Protein 3IPZ (pdb70)

B-factor: mean 45.96, std 13.0, range [22.3, 87.75]

CATH classification: 3.40.30.10

Foldseek 3Di:
DLDDPVLLVVLLCVLQVDQKEWEAADWLVDGPDPLRPVLSVLCVVLVQDYHYHHCNPPPSNLSVVCVVLVPNDDGWMGGNSHTQGHRVRCVVCSVVVVNVVRNVVSVVD

InterPro domains:
  IPR002109 Glutaredoxin [PF00462] (84-147)
  IPR004480 Monothiol glutaredoxin-related [PTHR10293] (20-173)
  IPR004480 Monothiol glutaredoxin-related [TIGR00365] (72-168)
  IPR033658 Glutaredoxin, PICOT-like [cd03028] (75-164)
  IPR036249 Thioredoxin-like superfamily [SSF52833] (71-169)

Sequence (109 aa):
SALTPQLKDTLEKLVNSEKVVLFMKGTRDFPMCGFSNTVVQILKNLNVPFEDVNILENEMLRQGLKEYSNWPTFPQLYIGGEFFGGCDITLEAFKTGELQEEVEKAMCS

Secondary structure (DSSP, 8-state):
----HHHHHHHHHHHTSSSEEEEESB-SSSBSSHHHHHHHHHHHHTT---EEEEGGG-HHHHHHHHHHHT-SSS-EEEETTEEEE-HHHHHHHHHHSHHHHHHHHHHH-

Organism: Arabidopsis thaliana (NCBI:txid3702)

GO terms:
  GO:0015297 antiporter activity (F, IDA)
  GO:0009507 chloroplast (C, IDA)
  GO:0006812 monoatomic cation transport (P, IDA)
  GO:0009507 chloroplast (C, HDA)
  GO:0009570 chloroplast stroma (C, HDA)
  GO:0009941 chloroplast envelope (C, HDA)

Structure (mmCIF, N/CA/C/O backbone):
data_3IPZ
#
_entry.id   3IPZ
#
_cell.length_a   81.404
_cell.length_b   81.404
_cell.length_c   55.438
_cell.angle_alpha   90.00
_cell.angle_beta   90.00
_cell.angle_gamma   120.00
#
_symmetry.space_group_name_H-M   'P 3 2 1'
#
loop_
_entity.id
_entity.type
_entity.pdbx_description
1 polymer 'Monothiol glutaredoxin-S14, chloroplastic'
2 water water
#
loop_
_atom_site.group_PDB
_atom_site.id
_atom_site.type_symbol
_atom_site.label_atom_id
_atom_site.label_alt_id
_atom_site.label_comp_id
_atom_site.label_asym_id
_atom_site.label_entity_id
_atom_site.label_seq_id
_atom_site.pdbx_PDB_ins_code
_atom_site.Cartn_x
_atom_site.Cartn_y
_atom_site.Cartn_z
_atom_site.occupancy
_atom_site.B_iso_or_equiv
_atom_site.auth_seq_id
_atom_site.auth_comp_id
_atom_site.auth_asym_id
_atom_site.auth_atom_id
_atom_site.pdbx_PDB_model_num
ATOM 1 N N . SER A 1 1 ? 27.819 -9.778 7.043 1.00 71.37 65 SER A N 1
ATOM 2 C CA . SER A 1 1 ? 27.450 -10.177 5.650 1.00 75.85 65 SER A CA 1
ATOM 3 C C . SER A 1 1 ? 28.593 -10.945 4.998 1.00 81.50 65 SER A C 1
ATOM 4 O O . SER A 1 1 ? 29.713 -10.964 5.512 1.00 83.99 65 SER A O 1
ATOM 7 N N . ALA A 1 2 ? 28.301 -11.577 3.865 1.00 80.37 66 ALA A N 1
ATOM 8 C CA . ALA A 1 2 ? 29.297 -12.352 3.138 1.00 78.81 66 ALA A CA 1
ATOM 9 C C . ALA A 1 2 ? 29.471 -11.830 1.712 1.00 76.98 66 ALA A C 1
ATOM 10 O O . ALA A 1 2 ? 30.153 -12.456 0.897 1.00 74.78 66 ALA A O 1
ATOM 12 N N . LEU A 1 3 ? 28.848 -10.693 1.407 1.00 72.41 67 LEU A N 1
ATOM 13 C CA . LEU A 1 3 ? 28.967 -10.115 0.076 1.00 74.37 67 LEU A CA 1
ATOM 14 C C . LEU A 1 3 ? 28.987 -8.595 0.064 1.00 73.97 67 LEU A C 1
ATOM 15 O O . LEU A 1 3 ? 28.405 -7.938 0.927 1.00 81.13 67 LEU A O 1
ATOM 20 N N . THR A 1 4 ? 29.668 -8.056 -0.942 1.00 67.37 68 THR A N 1
ATOM 21 C CA . THR A 1 4 ? 29.843 -6.623 -1.125 1.00 51.74 68 THR A CA 1
ATOM 22 C C . THR A 1 4 ? 29.195 -6.148 -2.419 1.00 54.27 68 THR A C 1
ATOM 23 O O . THR A 1 4 ? 28.765 -6.952 -3.244 1.00 51.12 68 THR A O 1
ATOM 27 N N . PRO A 1 5 ? 29.123 -4.826 -2.615 1.00 51.85 69 PRO A N 1
ATOM 28 C CA . PRO A 1 5 ? 28.518 -4.295 -3.840 1.00 47.02 69 PRO A CA 1
ATOM 29 C C . PRO A 1 5 ? 29.173 -4.826 -5.113 1.00 50.04 69 PRO A C 1
ATOM 30 O O . PRO A 1 5 ? 28.508 -4.969 -6.140 1.00 50.11 69 PRO A O 1
ATOM 34 N N . GLN A 1 6 ? 30.469 -5.122 -5.052 1.00 44.63 70 GLN A N 1
ATOM 35 C CA . GLN A 1 6 ? 31.168 -5.629 -6.228 1.00 48.45 70 GLN A CA 1
ATOM 36 C C . GLN A 1 6 ? 30.864 -7.114 -6.424 1.00 48.87 70 GLN A C 1
ATOM 37 O O . GLN A 1 6 ? 30.587 -7.559 -7.547 1.00 39.28 70 GLN A O 1
ATOM 43 N N . LEU A 1 7 ? 30.909 -7.873 -5.331 1.00 42.44 71 LEU A N 1
ATOM 44 C CA . LEU A 1 7 ? 30.614 -9.296 -5.390 1.00 46.10 71 LEU A CA 1
ATOM 45 C C . LEU A 1 7 ? 29.190 -9.482 -5.921 1.00 46.93 71 LEU A C 1
ATOM 46 O O . LEU A 1 7 ? 28.953 -10.287 -6.821 1.00 45.85 71 LEU A O 1
ATOM 51 N N . LYS A 1 8 ? 28.248 -8.732 -5.359 1.00 43.57 72 LYS A N 1
ATOM 52 C CA . LYS A 1 8 ? 26.858 -8.818 -5.785 1.00 53.05 72 LYS A CA 1
ATOM 53 C C . LYS A 1 8 ? 26.730 -8.497 -7.279 1.00 51.11 72 LYS A C 1
ATOM 54 O O . LYS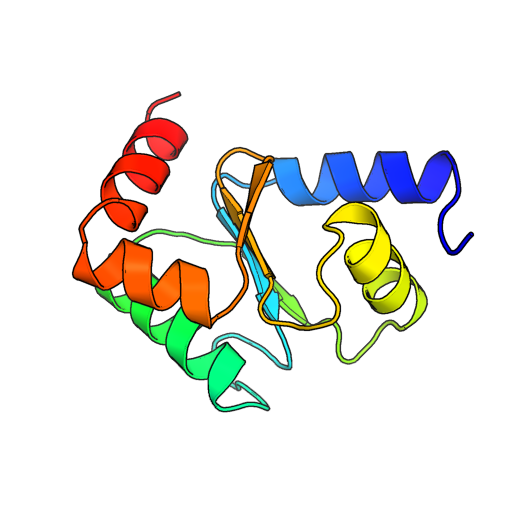 A 1 8 ? 25.997 -9.168 -8.006 1.00 45.54 72 LYS A O 1
ATOM 60 N N . ASP A 1 9 ? 27.453 -7.478 -7.732 1.00 48.87 73 ASP A N 1
ATOM 61 C CA . ASP A 1 9 ? 27.421 -7.088 -9.133 1.00 43.71 73 ASP A CA 1
ATOM 62 C C . ASP A 1 9 ? 27.965 -8.196 -10.016 1.00 49.68 73 ASP A C 1
ATOM 63 O O . ASP A 1 9 ? 27.414 -8.488 -11.077 1.00 37.33 73 ASP A O 1
ATOM 68 N N . THR A 1 10 ? 29.053 -8.815 -9.573 1.00 43.87 74 THR A N 1
ATOM 69 C CA . THR A 1 10 ? 29.655 -9.886 -10.344 1.00 45.93 74 THR A CA 1
ATOM 70 C C . THR A 1 10 ? 28.767 -11.118 -10.373 1.00 42.80 74 THR A C 1
ATOM 71 O O . THR A 1 10 ? 28.647 -11.765 -11.409 1.00 40.52 74 THR A O 1
ATOM 75 N N . LEU A 1 11 ? 28.139 -11.436 -9.246 1.00 40.06 75 LEU A N 1
ATOM 76 C CA . LEU A 1 11 ? 27.264 -12.595 -9.195 1.00 40.19 75 LEU A CA 1
ATOM 77 C C . LEU A 1 11 ? 26.087 -12.372 -10.136 1.00 42.55 75 LEU A C 1
ATOM 78 O O . LEU A 1 11 ? 25.703 -13.265 -10.895 1.00 42.65 75 LEU A O 1
ATOM 83 N N . GLU A 1 12 ? 25.527 -11.170 -10.098 1.00 40.81 76 GLU A N 1
ATOM 84 C CA . GLU A 1 12 ? 24.405 -10.843 -10.957 1.00 36.86 76 GLU A CA 1
ATOM 85 C C . GLU A 1 12 ? 24.822 -11.009 -12.412 1.00 45.05 76 GLU A C 1
ATOM 86 O O . GLU A 1 12 ? 24.052 -11.502 -13.245 1.00 44.69 76 GLU A O 1
ATOM 92 N N . LYS A 1 13 ? 26.057 -10.616 -12.711 1.00 49.15 77 LYS A N 1
ATOM 93 C CA . LYS A 1 13 ? 26.583 -10.726 -14.065 1.00 40.84 77 LYS A CA 1
ATOM 94 C C . LYS A 1 13 ? 26.800 -12.195 -14.409 1.00 42.02 77 LYS A C 1
ATOM 95 O O . LYS A 1 13 ? 26.456 -12.658 -15.500 1.00 39.06 77 LYS A O 1
ATOM 101 N N . LEU A 1 14 ? 27.367 -12.926 -13.459 1.00 42.12 78 LEU A N 1
ATOM 102 C CA . LEU A 1 14 ? 27.638 -14.344 -13.638 1.00 40.33 78 LEU A CA 1
ATOM 103 C C . LEU A 1 14 ? 26.364 -15.161 -13.920 1.00 44.30 78 LEU A C 1
ATOM 104 O O . LEU A 1 14 ? 26.333 -15.959 -14.865 1.00 37.31 78 LEU A O 1
ATOM 109 N N . VAL A 1 15 ? 25.323 -14.978 -13.106 1.00 27.35 79 VAL A N 1
ATOM 110 C CA . VAL A 1 15 ? 24.096 -15.753 -13.313 1.00 38.16 79 VAL A CA 1
ATOM 111 C C . VAL A 1 15 ? 23.312 -15.358 -14.563 1.00 38.08 79 VAL A C 1
ATOM 112 O O . VAL A 1 15 ? 22.443 -16.104 -15.014 1.00 41.41 79 VAL A O 1
ATOM 116 N N . ASN A 1 16 ? 23.638 -14.209 -15.143 1.00 40.36 80 ASN A N 1
ATOM 117 C CA . ASN A 1 16 ? 22.963 -13.763 -16.356 1.00 39.84 80 ASN A CA 1
ATOM 118 C C . ASN A 1 16 ? 23.828 -13.938 -17.599 1.00 39.03 80 ASN A C 1
ATOM 119 O O . ASN A 1 16 ? 23.408 -13.577 -18.697 1.00 43.53 80 ASN A O 1
ATOM 124 N N . SER A 1 17 ? 25.024 -14.495 -17.436 1.00 42.00 81 SER A N 1
ATOM 125 C CA . SER A 1 17 ? 25.929 -14.686 -18.573 1.00 44.34 81 SER A CA 1
ATOM 126 C C . SER A 1 17 ? 25.468 -15.784 -19.528 1.00 49.54 81 SER A C 1
ATOM 127 O O . SER A 1 17 ? 25.857 -15.812 -20.698 1.00 54.61 81 SER A O 1
ATOM 130 N N . GLU A 1 18 ? 24.638 -16.691 -19.027 1.00 49.71 82 GLU A N 1
ATOM 131 C CA . GLU A 1 18 ? 24.098 -17.762 -19.851 1.00 38.89 82 GLU A CA 1
ATOM 132 C C . GLU A 1 18 ? 22.652 -17.980 -19.414 1.00 46.71 82 GLU A C 1
ATOM 133 O O . GLU A 1 18 ? 22.260 -17.551 -18.321 1.00 45.70 82 GLU A O 1
ATOM 139 N N . LYS A 1 19 ? 21.865 -18.630 -20.274 1.00 39.10 83 LYS A N 1
ATOM 140 C CA . LYS A 1 19 ? 20.461 -18.907 -19.989 1.00 34.26 83 LYS A CA 1
ATOM 141 C C . LYS A 1 19 ? 20.334 -19.818 -18.781 1.00 34.61 83 LYS A C 1
ATOM 142 O O . LYS A 1 19 ? 19.467 -19.611 -17.931 1.00 38.45 83 LYS A O 1
ATOM 148 N N . VAL A 1 20 ? 21.195 -20.830 -18.716 1.00 29.09 84 VAL A N 1
ATOM 149 C CA . VAL A 1 20 ? 21.182 -21.786 -17.617 1.00 25.52 84 VAL A CA 1
ATOM 150 C C . VAL A 1 20 ? 22.585 -21.925 -17.018 1.00 35.24 84 VAL A C 1
ATOM 151 O O . VAL A 1 20 ? 23.521 -22.341 -17.699 1.00 41.47 84 VAL A O 1
ATOM 155 N N . VAL A 1 21 ? 22.715 -21.574 -15.741 1.00 26.38 85 VAL A N 1
ATOM 156 C CA . VAL A 1 21 ? 23.991 -21.647 -15.027 1.00 26.87 85 VAL A CA 1
ATOM 157 C C . VAL A 1 21 ? 23.852 -22.528 -13.781 1.00 30.72 85 VAL A C 1
ATOM 158 O O . VAL A 1 21 ? 23.007 -22.288 -12.914 1.00 25.37 85 VAL A O 1
ATOM 162 N N . LEU A 1 22 ? 24.698 -23.546 -13.695 1.00 31.28 86 LEU A N 1
ATOM 163 C CA . LEU A 1 22 ? 24.673 -24.475 -12.576 1.00 31.99 86 LEU A CA 1
ATOM 164 C C . LEU A 1 22 ? 25.893 -24.338 -11.669 1.00 34.96 86 LEU A C 1
ATOM 165 O O . LEU A 1 22 ? 27.021 -24.470 -12.119 1.00 33.00 86 LEU A O 1
ATOM 170 N N . PHE A 1 23 ? 25.671 -24.075 -10.390 1.00 40.04 87 PHE A N 1
ATOM 171 C CA . PHE A 1 23 ? 26.785 -23.998 -9.453 1.00 36.65 87 PHE A CA 1
ATOM 172 C C . PHE A 1 23 ? 26.811 -25.359 -8.773 1.00 34.09 87 PHE A C 1
ATOM 173 O O . PHE A 1 23 ? 25.872 -25.728 -8.095 1.00 33.25 87 PHE A O 1
ATOM 181 N N . MET A 1 24 ? 27.892 -26.104 -8.979 1.00 34.86 88 MET A N 1
ATOM 182 C CA . MET A 1 24 ? 28.000 -27.455 -8.445 1.00 37.36 88 MET A CA 1
ATOM 183 C C . MET A 1 24 ? 29.310 -27.790 -7.749 1.00 39.50 88 MET A C 1
ATOM 184 O O . MET A 1 24 ? 30.235 -26.977 -7.674 1.00 44.85 88 MET A O 1
ATOM 189 N N . LYS A 1 25 ? 29.364 -29.011 -7.228 1.00 38.28 89 LYS A N 1
ATOM 190 C CA . LYS A 1 25 ? 30.555 -29.522 -6.575 1.00 37.05 89 LYS A CA 1
ATOM 191 C C . LYS A 1 25 ? 31.194 -30.377 -7.657 1.00 40.11 89 LYS A C 1
ATOM 192 O O . LYS A 1 25 ? 30.698 -31.459 -7.994 1.00 37.64 89 LYS A O 1
ATOM 198 N N . GLY A 1 26 ? 32.273 -29.863 -8.237 1.00 37.57 90 GLY A N 1
ATOM 199 C CA . GLY A 1 26 ? 32.932 -30.593 -9.295 1.00 30.16 90 GLY A CA 1
ATOM 200 C C . GLY A 1 26 ? 32.622 -29.995 -10.649 1.00 32.07 90 GLY A C 1
ATOM 201 O O . GLY A 1 26 ? 32.294 -28.812 -10.762 1.00 30.88 90 GLY A O 1
ATOM 202 N N . THR A 1 27 ? 32.702 -30.833 -11.676 1.00 33.09 91 THR A N 1
ATOM 203 C CA . THR A 1 27 ? 32.472 -30.416 -13.047 1.00 36.68 91 THR A CA 1
ATOM 204 C C . THR A 1 27 ? 31.436 -31.349 -13.659 1.00 38.95 91 THR A C 1
ATOM 205 O O . THR A 1 27 ? 31.172 -32.425 -13.120 1.00 38.07 91 THR A O 1
ATOM 209 N N . ARG A 1 28 ? 30.859 -30.958 -14.790 1.00 42.49 92 ARG A N 1
ATOM 210 C CA . ARG A 1 28 ? 29.834 -31.785 -15.416 1.00 44.35 92 ARG A CA 1
ATOM 211 C C . ARG A 1 28 ? 30.309 -33.179 -15.769 1.00 42.28 92 ARG A C 1
ATOM 212 O O . ARG A 1 28 ? 29.539 -34.134 -15.713 1.00 48.50 92 ARG A O 1
ATOM 220 N N . ASP A 1 29 ? 31.574 -33.304 -16.144 1.00 45.99 93 ASP A N 1
ATOM 221 C CA . ASP A 1 29 ? 32.114 -34.614 -16.498 1.00 48.77 93 ASP A CA 1
ATOM 222 C C . ASP A 1 29 ? 32.604 -35.349 -15.258 1.00 45.57 93 ASP A C 1
ATOM 223 O O . ASP A 1 29 ? 32.712 -36.570 -15.265 1.00 52.12 93 ASP A O 1
ATOM 228 N N . PHE A 1 30 ? 32.904 -34.594 -14.202 1.00 36.00 94 PHE A N 1
ATOM 229 C CA . PHE A 1 30 ? 33.399 -35.176 -12.956 1.00 42.17 94 PHE A CA 1
ATOM 230 C C . PHE A 1 30 ? 32.702 -34.622 -11.720 1.00 43.37 94 PHE A C 1
ATOM 231 O O . PHE A 1 30 ? 33.286 -33.850 -10.951 1.00 41.42 94 PHE A O 1
ATOM 239 N N . PRO A 1 31 ? 31.433 -34.999 -11.521 1.00 38.21 95 PRO A N 1
ATOM 240 C CA . PRO A 1 31 ? 30.678 -34.525 -10.352 1.00 43.66 95 PRO A CA 1
ATOM 241 C C . PRO A 1 31 ? 31.252 -35.112 -9.052 1.00 47.08 95 PRO A C 1
ATOM 242 O O . PRO A 1 31 ? 31.431 -36.317 -8.927 1.00 43.44 95 PRO A O 1
ATOM 246 N N . MET A 1 32 ? 31.543 -34.247 -8.095 1.00 39.46 96 MET A N 1
ATOM 247 C CA . MET A 1 32 ? 32.120 -34.657 -6.820 1.00 46.69 96 MET A CA 1
ATOM 248 C C . MET A 1 32 ? 31.066 -35.094 -5.817 1.00 49.79 96 MET A C 1
ATOM 249 O O . MET A 1 32 ? 31.383 -35.622 -4.748 1.00 48.88 96 MET A O 1
ATOM 254 N N . CYS A 1 33 ? 29.808 -34.873 -6.166 1.00 52.68 97 CYS A N 1
ATOM 255 C CA . CYS A 1 33 ? 28.721 -35.198 -5.263 1.00 46.26 97 CYS A CA 1
ATOM 256 C C . CYS A 1 33 ? 27.488 -35.737 -5.987 1.00 51.01 97 CYS A C 1
ATOM 257 O O . CYS A 1 33 ? 27.173 -35.318 -7.105 1.00 47.71 97 CYS A O 1
ATOM 260 N N . GLY A 1 34 ? 26.802 -36.676 -5.341 1.00 47.66 98 GLY A N 1
ATOM 261 C CA . GLY A 1 34 ? 25.610 -37.263 -5.924 1.00 36.31 98 GLY A CA 1
ATOM 262 C C . GLY A 1 34 ? 24.542 -36.233 -6.249 1.00 39.91 98 GLY A C 1
ATOM 263 O O . GLY A 1 34 ? 23.908 -36.311 -7.299 1.00 39.92 98 GLY A O 1
ATOM 264 N N . PHE A 1 35 ? 24.347 -35.265 -5.356 1.00 28.73 99 PHE A N 1
ATOM 265 C CA . PHE A 1 35 ? 23.349 -34.221 -5.562 1.00 32.23 99 PHE A CA 1
ATOM 266 C C . PHE A 1 35 ? 23.689 -33.386 -6.796 1.00 37.56 99 PHE A C 1
ATOM 267 O O . PHE A 1 35 ? 22.807 -33.052 -7.599 1.00 40.12 99 PHE A O 1
ATOM 275 N N . SER A 1 36 ? 24.966 -33.044 -6.951 1.00 39.00 100 SER A N 1
ATOM 276 C CA . SER A 1 36 ? 25.393 -32.291 -8.122 1.00 32.62 100 SER A CA 1
ATOM 277 C C . SER A 1 36 ? 25.198 -33.149 -9.376 1.00 34.32 100 SER A C 1
ATOM 278 O O . SER A 1 36 ? 24.777 -32.655 -10.426 1.00 35.91 100 SER A O 1
ATOM 281 N N . ASN A 1 37 ? 25.483 -34.444 -9.262 1.00 33.79 101 ASN A N 1
ATOM 282 C CA . ASN A 1 37 ? 25.343 -35.339 -10.402 1.00 30.31 101 ASN A CA 1
ATOM 283 C C . ASN A 1 37 ? 23.898 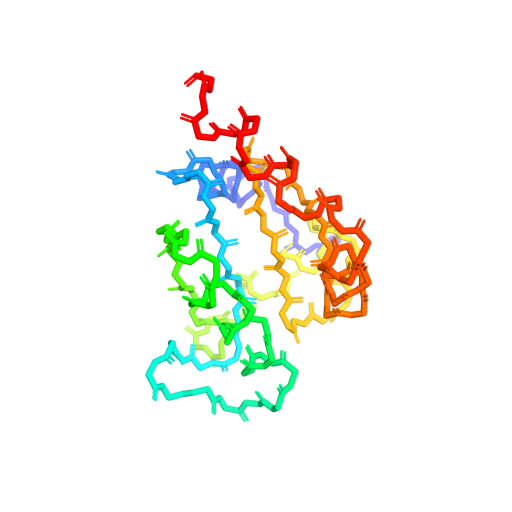-35.446 -10.904 1.00 42.38 101 ASN A C 1
ATOM 284 O O . ASN A 1 37 ? 23.648 -35.451 -12.111 1.00 38.97 101 ASN A O 1
ATOM 289 N N . THR A 1 38 ? 22.952 -35.535 -9.975 1.00 37.66 102 THR A N 1
ATOM 290 C CA . THR A 1 38 ? 21.546 -35.640 -10.341 1.00 42.05 102 THR A CA 1
ATOM 291 C C . THR A 1 38 ? 21.107 -34.463 -11.215 1.00 42.49 102 THR A C 1
ATOM 292 O O . THR A 1 38 ? 20.461 -34.656 -12.243 1.00 43.25 102 THR A O 1
ATOM 296 N N . VAL A 1 39 ? 21.455 -33.244 -10.812 1.00 38.28 103 VAL A N 1
ATOM 297 C CA . VAL A 1 39 ? 21.059 -32.078 -11.593 1.00 40.05 103 VAL A CA 1
ATOM 298 C C . VAL A 1 39 ? 21.703 -32.102 -12.985 1.00 43.60 103 VAL A C 1
ATOM 299 O O . VAL A 1 39 ? 21.029 -31.835 -13.984 1.00 42.94 103 VAL A O 1
ATOM 303 N N . VAL A 1 40 ? 22.990 -32.434 -13.063 1.00 39.54 104 VAL A N 1
ATOM 304 C CA . VAL A 1 40 ? 23.656 -32.503 -14.357 1.00 39.65 104 VAL A CA 1
ATOM 305 C C . VAL A 1 40 ? 22.915 -33.501 -15.252 1.00 43.44 104 VAL A C 1
ATOM 306 O O . VAL A 1 40 ? 22.591 -33.197 -16.413 1.00 36.82 104 VAL A O 1
ATOM 310 N N . GLN A 1 41 ? 22.643 -34.690 -14.720 1.00 39.30 105 GLN A N 1
ATOM 311 C CA . GLN A 1 41 ? 21.934 -35.698 -15.508 1.00 43.87 105 GLN A CA 1
ATOM 312 C C . GLN A 1 41 ? 20.558 -35.190 -15.941 1.00 44.62 105 GLN A C 1
ATOM 313 O O . GLN A 1 41 ? 20.120 -35.451 -17.063 1.00 46.23 105 GLN A O 1
ATOM 319 N N . ILE A 1 42 ? 19.879 -34.463 -15.056 1.00 41.34 106 ILE A N 1
ATOM 320 C CA . ILE A 1 42 ? 18.574 -33.905 -15.396 1.00 35.35 106 ILE A CA 1
ATOM 321 C C . ILE A 1 42 ? 18.785 -33.008 -16.617 1.00 38.42 106 ILE A C 1
ATOM 322 O O . ILE A 1 42 ? 18.100 -33.147 -17.631 1.00 42.83 106 ILE A O 1
ATOM 327 N N . LEU A 1 43 ? 19.740 -32.086 -16.504 1.00 32.42 107 LEU A N 1
ATOM 328 C CA . LEU A 1 43 ? 20.027 -31.139 -17.579 1.00 45.00 107 LEU A CA 1
ATOM 329 C C . LEU A 1 43 ? 20.493 -31.795 -18.870 1.00 48.69 107 LEU A C 1
ATOM 330 O O . LEU A 1 43 ? 20.186 -31.308 -19.956 1.00 46.75 107 LEU A O 1
ATOM 335 N N . LYS A 1 44 ? 21.243 -32.885 -18.762 1.00 50.29 108 LYS A N 1
ATOM 336 C CA . LYS A 1 44 ? 21.696 -33.582 -19.960 1.00 57.40 108 LYS A CA 1
ATOM 337 C C . LYS A 1 44 ? 20.510 -34.300 -20.621 1.00 57.39 108 LYS A C 1
ATOM 338 O O . LYS A 1 44 ? 20.418 -34.361 -21.846 1.00 56.56 108 LYS A O 1
ATOM 344 N N . ASN A 1 45 ? 19.604 -34.825 -19.799 1.00 53.01 109 ASN A N 1
ATOM 345 C CA . ASN A 1 45 ? 18.415 -35.519 -20.276 1.00 52.18 109 ASN A CA 1
ATOM 346 C C . ASN A 1 45 ? 17.552 -34.598 -21.150 1.00 57.23 109 ASN A C 1
ATOM 347 O O . ASN A 1 45 ? 17.056 -35.004 -22.210 1.00 56.17 109 ASN A O 1
ATOM 352 N N . LEU A 1 46 ? 17.386 -33.355 -20.701 1.00 50.79 110 LEU A N 1
ATOM 353 C CA . LEU A 1 46 ? 16.565 -32.370 -21.408 1.00 52.49 110 LEU A CA 1
ATOM 354 C C . LEU A 1 46 ? 17.244 -31.715 -22.599 1.00 49.11 110 LEU A C 1
ATOM 355 O O . LEU A 1 46 ? 16.620 -30.935 -23.317 1.00 41.23 110 LEU A O 1
ATOM 360 N N . ASN A 1 47 ? 18.517 -32.027 -22.810 1.00 49.21 111 ASN A N 1
ATOM 361 C CA . ASN A 1 47 ? 19.260 -31.451 -23.930 1.00 58.80 111 ASN A CA 1
ATOM 362 C C . ASN A 1 47 ? 19.305 -29.931 -23.879 1.00 57.13 111 ASN A C 1
ATOM 363 O O . ASN A 1 47 ? 19.318 -29.262 -24.910 1.00 62.36 111 ASN A O 1
ATOM 368 N N . VAL A 1 48 ? 19.330 -29.387 -22.671 1.00 61.07 112 VAL A N 1
ATOM 369 C CA . VAL A 1 48 ? 19.399 -27.944 -22.503 1.00 56.93 112 VAL A CA 1
ATOM 370 C C . VAL A 1 48 ? 20.870 -27.585 -22.315 1.00 48.23 112 VAL A C 1
ATOM 371 O O . VAL A 1 48 ? 21.585 -28.239 -21.555 1.00 54.22 112 VAL A O 1
ATOM 375 N N . PRO A 1 49 ? 21.351 -26.567 -23.041 1.00 46.76 113 PRO A N 1
ATOM 376 C CA . PRO A 1 49 ? 22.753 -26.163 -22.904 1.00 47.51 113 PRO A CA 1
ATOM 377 C C . PRO A 1 49 ? 22.900 -25.370 -21.608 1.00 45.75 113 PRO A C 1
ATOM 378 O O . PRO A 1 49 ? 21.979 -24.646 -21.213 1.00 43.24 113 PRO A O 1
ATOM 382 N N . PHE A 1 50 ? 24.042 -25.502 -20.943 1.00 42.55 114 PHE A N 1
ATOM 383 C CA . PHE A 1 50 ? 24.242 -24.777 -19.698 1.00 39.68 114 PHE A CA 1
ATOM 384 C C . PHE A 1 50 ? 25.705 -24.594 -19.323 1.00 43.78 114 PHE A C 1
ATOM 385 O O . PHE A 1 50 ? 26.586 -25.279 -19.844 1.00 42.76 114 PHE A O 1
ATOM 393 N N . GLU A 1 51 ? 25.954 -23.652 -18.418 1.00 36.88 115 GLU A N 1
ATOM 394 C CA . GLU A 1 51 ? 27.295 -23.394 -17.931 1.00 38.80 115 GLU A CA 1
ATOM 395 C C . GLU A 1 51 ? 27.431 -24.002 -16.532 1.00 38.78 115 GLU A C 1
ATOM 396 O O . GLU A 1 51 ? 26.600 -23.753 -15.659 1.00 49.93 115 GLU A O 1
ATOM 402 N N . ASP A 1 52 ? 28.461 -24.815 -16.324 1.00 38.77 116 ASP A N 1
ATOM 403 C CA . ASP A 1 52 ? 28.684 -25.416 -15.014 1.00 39.45 116 ASP A CA 1
ATOM 404 C C . ASP A 1 52 ? 29.882 -24.756 -14.341 1.00 39.84 116 ASP A C 1
ATOM 405 O O . ASP A 1 52 ? 30.951 -24.609 -14.933 1.00 42.93 116 ASP A O 1
ATOM 410 N N . VAL A 1 53 ? 29.681 -24.335 -13.101 1.00 33.90 117 VAL A N 1
ATOM 411 C CA . VAL A 1 53 ? 30.723 -23.675 -12.332 1.00 34.27 117 VAL A CA 1
ATOM 412 C C . VAL A 1 53 ? 31.042 -24.466 -11.063 1.00 42.49 117 VAL A C 1
ATOM 413 O O . VAL A 1 53 ? 30.163 -24.724 -10.239 1.00 42.81 117 VAL A O 1
ATOM 417 N N . ASN A 1 54 ? 32.304 -24.850 -10.915 1.00 41.34 118 ASN A N 1
ATOM 418 C CA . ASN A 1 54 ? 32.745 -25.597 -9.747 1.00 42.90 118 ASN A CA 1
ATOM 419 C C . ASN A 1 54 ? 32.990 -24.657 -8.546 1.00 43.61 118 ASN A C 1
ATOM 420 O O . ASN A 1 54 ? 33.907 -23.838 -8.571 1.00 49.30 118 ASN A O 1
ATOM 425 N N . ILE A 1 55 ? 32.173 -24.764 -7.500 1.00 40.34 119 ILE A N 1
ATOM 426 C CA . ILE A 1 55 ? 32.367 -23.919 -6.321 1.00 39.06 119 ILE A CA 1
ATOM 427 C C . ILE A 1 55 ? 33.286 -24.567 -5.271 1.00 40.77 119 ILE A C 1
ATOM 428 O O . ILE A 1 55 ? 33.468 -24.030 -4.180 1.00 40.52 119 ILE A O 1
ATOM 433 N N . LEU A 1 56 ? 33.875 -25.715 -5.608 1.00 51.95 120 LEU A N 1
ATOM 434 C CA . LEU A 1 56 ? 34.785 -26.409 -4.688 1.00 60.51 120 LEU A CA 1
ATOM 435 C C . LEU A 1 56 ? 36.188 -25.803 -4.710 1.00 68.97 120 LEU A C 1
ATOM 436 O O . LEU A 1 56 ? 37.052 -26.179 -3.915 1.00 69.11 120 LEU A O 1
ATOM 441 N N . GLU A 1 57 ? 36.413 -24.876 -5.635 1.00 78.68 121 GLU A N 1
ATOM 442 C CA . GLU A 1 57 ? 37.708 -24.222 -5.757 1.00 77.77 121 GLU A CA 1
ATOM 443 C C . GLU A 1 57 ? 37.571 -22.707 -5.837 1.00 77.71 121 GLU A C 1
ATOM 444 O O . GLU A 1 57 ? 37.970 -22.087 -6.823 1.00 81.97 121 GLU A O 1
ATOM 450 N N . ASN A 1 58 ? 36.995 -22.131 -4.782 1.00 73.50 122 ASN A N 1
ATOM 451 C CA . ASN A 1 58 ? 36.783 -20.686 -4.651 1.00 66.29 122 ASN A CA 1
ATOM 452 C C . ASN A 1 58 ? 35.795 -20.450 -3.520 1.00 56.61 122 ASN A C 1
ATOM 453 O O . ASN A 1 58 ? 34.583 -20.410 -3.746 1.00 53.11 122 ASN A O 1
ATOM 458 N N . GLU A 1 59 ? 36.310 -20.282 -2.308 1.00 48.42 123 GLU A N 1
ATOM 459 C CA . GLU A 1 59 ? 35.452 -20.078 -1.152 1.00 46.60 123 GLU A CA 1
ATOM 460 C C . GLU A 1 59 ? 34.643 -18.799 -1.121 1.00 42.97 123 GLU A C 1
ATOM 461 O O . GLU A 1 59 ? 33.491 -18.809 -0.693 1.00 54.46 123 GLU A O 1
ATOM 467 N N . MET A 1 60 ? 35.231 -17.692 -1.557 1.00 48.78 124 MET A N 1
ATOM 468 C CA . MET A 1 60 ? 34.505 -16.429 -1.538 1.00 45.02 124 MET A CA 1
ATOM 469 C C . MET A 1 60 ? 33.241 -16.543 -2.392 1.00 47.44 124 MET A C 1
ATOM 470 O O . MET A 1 60 ? 32.160 -16.104 -1.985 1.00 43.97 124 MET A O 1
ATOM 475 N N . LEU A 1 61 ? 33.377 -17.146 -3.571 1.00 35.29 125 LEU A N 1
ATOM 476 C CA . LEU A 1 61 ? 32.237 -17.297 -4.464 1.00 42.44 125 LEU A CA 1
ATOM 477 C C . LEU A 1 61 ? 31.176 -18.191 -3.823 1.00 43.87 125 LEU A C 1
ATOM 478 O O . LEU A 1 61 ? 29.986 -17.859 -3.835 1.00 41.56 125 LEU A O 1
ATOM 483 N N . ARG A 1 62 ? 31.624 -19.305 -3.249 1.00 39.78 126 ARG A N 1
ATOM 484 C CA . ARG A 1 62 ? 30.750 -20.270 -2.586 1.00 38.30 126 ARG A CA 1
ATOM 485 C C . ARG A 1 62 ? 29.944 -19.608 -1.486 1.00 47.08 126 ARG A C 1
ATOM 486 O O . ARG A 1 62 ? 28.710 -19.677 -1.476 1.00 45.46 126 ARG A O 1
ATOM 494 N N . GLN A 1 63 ? 30.647 -18.969 -0.556 1.00 44.14 127 GLN A N 1
ATOM 495 C CA . GLN A 1 63 ? 29.990 -18.298 0.554 1.00 43.77 127 GLN A CA 1
ATOM 496 C C . GLN A 1 63 ? 29.108 -17.137 0.094 1.00 43.25 127 GLN A C 1
ATOM 497 O O . GLN A 1 63 ? 28.076 -16.857 0.707 1.00 49.31 127 GLN A O 1
ATOM 503 N N . GLY A 1 64 ? 29.498 -16.475 -0.991 1.00 39.58 128 GLY A N 1
ATOM 504 C CA . GLY A 1 64 ? 28.695 -15.379 -1.508 1.00 35.21 128 GLY A CA 1
ATOM 505 C C . GLY A 1 64 ? 27.393 -15.885 -2.125 1.00 42.44 128 GLY A C 1
ATOM 506 O O . GLY A 1 64 ? 26.327 -15.289 -1.945 1.00 42.37 128 GLY A O 1
ATOM 507 N N . LEU A 1 65 ? 27.468 -16.996 -2.851 1.00 37.40 129 LEU A N 1
ATOM 508 C CA . LEU A 1 65 ? 26.282 -17.559 -3.480 1.00 37.85 129 LEU A CA 1
ATOM 509 C C . LEU A 1 65 ? 25.270 -18.061 -2.446 1.00 38.44 129 LEU A C 1
ATOM 510 O O . LEU A 1 65 ? 24.064 -17.928 -2.637 1.00 39.49 129 LEU A O 1
ATOM 515 N N . LYS A 1 66 ? 25.754 -18.631 -1.349 1.00 34.11 130 LYS A N 1
ATOM 516 C CA . LYS A 1 66 ? 24.856 -19.102 -0.307 1.00 36.39 130 LYS A CA 1
ATOM 517 C C . LYS A 1 66 ? 23.985 -17.934 0.163 1.00 38.90 130 LYS A C 1
ATOM 518 O O . LYS A 1 66 ? 22.797 -18.095 0.427 1.00 45.99 130 LYS A O 1
ATOM 524 N N . GLU A 1 67 ? 24.576 -16.751 0.257 1.00 40.73 131 GLU A N 1
ATOM 525 C CA . GLU A 1 67 ? 23.833 -15.589 0.711 1.00 41.51 131 GLU A CA 1
ATOM 526 C C . GLU A 1 67 ? 22.991 -14.996 -0.404 1.00 35.39 131 GLU A C 1
ATOM 527 O O . GLU A 1 67 ? 21.847 -14.622 -0.183 1.00 39.74 131 GLU A O 1
ATOM 533 N N . TYR A 1 68 ? 23.563 -14.904 -1.599 1.00 42.64 132 TYR A N 1
ATOM 534 C CA . TYR A 1 68 ? 22.861 -14.361 -2.761 1.00 36.86 132 TYR A CA 1
ATOM 535 C C . TYR A 1 68 ? 21.597 -15.169 -3.093 1.00 39.47 132 TYR A C 1
ATOM 536 O O . TYR A 1 68 ? 20.539 -14.600 -3.340 1.00 35.45 132 TYR A O 1
ATOM 545 N N . SER A 1 69 ? 21.724 -16.494 -3.103 1.00 38.81 133 SER A N 1
ATOM 546 C CA . SER A 1 69 ? 20.613 -17.393 -3.418 1.00 41.82 133 SER A CA 1
ATOM 547 C C . SER A 1 69 ? 19.745 -17.697 -2.201 1.00 43.15 133 SER A C 1
ATOM 548 O O . SER A 1 69 ? 18.612 -18.162 -2.339 1.00 40.93 133 SER A O 1
ATOM 551 N N . ASN A 1 70 ? 20.296 -17.437 -1.017 1.00 41.48 134 ASN A N 1
ATOM 552 C CA . ASN A 1 70 ? 19.640 -17.715 0.254 1.00 39.56 134 ASN A CA 1
ATOM 553 C C . ASN A 1 70 ? 19.324 -19.206 0.370 1.00 39.61 134 ASN A C 1
ATOM 554 O O . ASN A 1 70 ? 18.251 -19.601 0.819 1.00 47.54 134 ASN A O 1
ATOM 559 N N . TRP A 1 71 ? 20.287 -20.021 -0.039 1.00 34.39 135 TRP A N 1
ATOM 560 C CA . TRP A 1 71 ? 20.187 -21.470 -0.022 1.00 38.09 135 TRP A CA 1
ATOM 561 C C . TRP A 1 71 ? 21.585 -21.927 0.402 1.00 41.43 135 TRP A C 1
ATOM 562 O O . TRP A 1 71 ? 22.563 -21.651 -0.283 1.00 42.32 135 TRP A O 1
ATOM 573 N N . PRO A 1 72 ? 21.689 -22.634 1.541 1.00 50.12 136 PRO A N 1
ATOM 574 C CA . PRO A 1 72 ? 22.939 -23.142 2.125 1.00 47.07 136 PRO A CA 1
ATOM 575 C C . PRO A 1 72 ? 23.814 -24.152 1.396 1.00 40.45 136 PRO A C 1
ATOM 576 O O . PRO A 1 72 ? 24.947 -24.366 1.812 1.00 44.64 136 PRO A O 1
ATOM 580 N N . THR A 1 73 ? 23.321 -24.793 0.344 1.00 36.50 137 THR A N 1
ATOM 581 C CA . THR A 1 73 ? 24.168 -25.745 -0.366 1.00 31.87 137 THR A CA 1
ATOM 582 C C . THR A 1 73 ? 24.161 -25.648 -1.868 1.00 39.91 137 THR A C 1
ATOM 583 O O . THR A 1 73 ? 23.643 -24.706 -2.460 1.00 36.11 137 THR A O 1
ATOM 587 N N . PHE A 1 74 ? 24.742 -26.684 -2.461 1.00 34.23 138 PHE A N 1
ATOM 588 C CA . PHE A 1 74 ? 24.859 -26.823 -3.890 1.00 39.20 138 PHE A CA 1
ATOM 589 C C . PHE A 1 74 ? 24.581 -28.277 -4.193 1.00 35.50 138 PHE A C 1
ATOM 590 O O . PHE A 1 74 ? 24.854 -29.156 -3.373 1.00 40.10 138 PHE A O 1
ATOM 598 N N . PRO A 1 75 ? 24.102 -28.564 -5.403 1.00 40.50 139 PRO A N 1
ATOM 599 C CA . PRO A 1 75 ? 23.823 -27.621 -6.490 1.00 33.10 139 PRO A CA 1
ATOM 600 C C . PRO A 1 75 ? 22.801 -26.508 -6.313 1.00 33.12 139 PRO A C 1
ATOM 601 O O . PRO A 1 75 ? 21.815 -26.623 -5.592 1.00 36.11 139 PRO A O 1
ATOM 605 N N . GLN A 1 76 ? 23.068 -25.425 -7.025 1.00 29.71 140 GLN A N 1
ATOM 606 C CA . GLN A 1 76 ? 22.216 -24.256 -7.077 1.00 32.21 140 GLN A CA 1
ATOM 607 C C . GLN A 1 76 ? 22.041 -24.004 -8.575 1.00 33.45 140 GLN A C 1
ATOM 608 O O . GLN A 1 76 ? 23.017 -23.805 -9.290 1.00 31.09 140 GLN A O 1
ATOM 614 N N . LEU A 1 77 ? 20.798 -24.018 -9.041 1.00 30.01 141 LEU A N 1
ATOM 615 C CA . LEU A 1 77 ? 20.509 -23.817 -10.453 1.00 27.47 141 LEU A CA 1
ATOM 616 C C . LEU A 1 77 ? 19.890 -22.469 -10.751 1.00 30.46 141 LEU A C 1
ATOM 617 O O . LEU A 1 77 ? 18.944 -22.044 -10.094 1.00 28.33 141 LEU A O 1
ATOM 622 N N . TYR A 1 78 ? 20.444 -21.788 -11.744 1.00 26.37 142 TYR A N 1
ATOM 623 C CA . TYR A 1 78 ? 19.922 -20.500 -12.172 1.00 29.39 142 TYR A CA 1
ATOM 624 C C . TYR A 1 78 ? 19.406 -20.624 -13.614 1.00 36.44 142 TYR A C 1
ATOM 625 O O . TYR A 1 78 ? 20.021 -21.297 -14.457 1.00 33.21 142 TYR A O 1
ATOM 634 N N . ILE A 1 79 ? 18.272 -19.983 -13.886 1.00 30.14 143 ILE A N 1
ATOM 635 C CA . ILE A 1 79 ? 17.674 -20.001 -15.215 1.00 32.60 143 ILE A CA 1
ATOM 636 C C . ILE A 1 79 ? 17.161 -18.603 -15.495 1.00 38.16 143 ILE A C 1
ATOM 637 O O . ILE A 1 79 ? 16.399 -18.053 -14.695 1.00 28.40 143 ILE A O 1
ATOM 642 N N . GLY A 1 80 ? 17.582 -18.032 -16.627 1.00 36.04 144 GLY A N 1
ATOM 643 C CA . GLY A 1 80 ? 17.156 -16.689 -16.978 1.00 26.56 144 GLY A CA 1
ATOM 644 C C . GLY A 1 80 ? 17.668 -15.669 -15.975 1.00 34.26 144 GLY A C 1
ATOM 645 O O . GLY A 1 80 ? 17.089 -14.591 -15.820 1.00 41.80 144 GLY A O 1
ATOM 646 N N . GLY A 1 81 ? 18.752 -16.011 -15.283 1.00 29.06 145 GLY A N 1
ATOM 647 C CA . GLY A 1 81 ? 19.331 -15.098 -14.312 1.00 30.50 145 GLY A CA 1
ATOM 648 C C . GLY A 1 81 ? 18.625 -15.050 -12.970 1.00 39.68 145 GLY A C 1
ATOM 649 O O . GLY A 1 81 ? 18.932 -14.188 -12.142 1.00 40.49 145 GLY A O 1
ATOM 650 N N . GLU A 1 82 ? 17.676 -15.957 -12.750 1.00 38.38 146 GLU A N 1
ATOM 651 C CA . GLU A 1 82 ? 16.947 -16.012 -11.482 1.00 37.97 146 GLU A CA 1
ATOM 652 C C . GLU A 1 82 ? 17.226 -17.349 -10.829 1.00 36.80 146 GLU A C 1
ATOM 653 O O . GLU A 1 82 ? 17.273 -18.370 -11.511 1.00 35.38 146 GLU A O 1
ATOM 659 N N . PHE A 1 83 ? 17.428 -17.344 -9.514 1.00 34.65 147 PHE A N 1
ATOM 660 C CA . PHE A 1 83 ? 17.698 -18.578 -8.792 1.00 28.52 147 PHE A CA 1
ATOM 661 C C .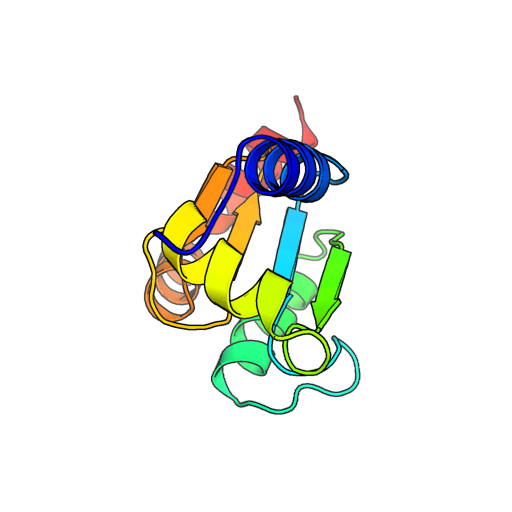 PHE A 1 83 ? 16.466 -19.492 -8.874 1.00 30.94 147 PHE A C 1
ATOM 662 O O . PHE A 1 83 ? 15.370 -19.117 -8.459 1.00 31.85 147 PHE A O 1
ATOM 670 N N . PHE A 1 84 ? 16.650 -20.690 -9.418 1.00 31.54 148 PHE A N 1
ATOM 671 C CA . PHE A 1 84 ? 15.542 -21.625 -9.544 1.00 35.19 148 PHE A CA 1
ATOM 672 C C . PHE A 1 84 ? 15.409 -22.516 -8.315 1.00 35.46 148 PHE A C 1
ATOM 673 O O . PHE A 1 84 ? 14.314 -22.697 -7.804 1.00 40.65 148 PHE A O 1
ATOM 681 N N . GLY A 1 85 ? 16.517 -23.080 -7.842 1.00 32.39 149 GLY A N 1
ATOM 682 C CA . GLY A 1 85 ? 16.439 -23.919 -6.659 1.00 30.38 149 GLY A CA 1
ATOM 683 C C . GLY A 1 85 ? 17.604 -24.866 -6.486 1.00 40.91 149 GLY A C 1
ATOM 684 O O . GLY A 1 85 ? 18.493 -24.929 -7.345 1.00 29.57 149 GLY A O 1
ATOM 685 N N . GLY A 1 86 ? 17.609 -25.588 -5.363 1.00 32.20 150 GLY A N 1
ATOM 686 C CA . GLY A 1 86 ? 18.666 -26.548 -5.107 1.00 24.40 150 GLY A CA 1
ATOM 687 C C . GLY A 1 86 ? 18.261 -27.892 -5.689 1.00 35.85 150 GLY A C 1
ATOM 688 O O . GLY A 1 86 ? 17.372 -27.962 -6.538 1.00 35.89 150 GLY A O 1
ATOM 689 N N . CYS A 1 87 ? 18.890 -28.964 -5.216 1.00 36.46 151 CYS A N 1
ATOM 690 C CA . CYS A 1 87 ? 18.589 -30.302 -5.711 1.00 39.09 151 CYS A CA 1
ATOM 691 C C . CYS A 1 87 ? 17.113 -30.733 -5.629 1.00 47.38 151 CYS A C 1
ATOM 692 O O . CYS A 1 87 ? 16.504 -31.044 -6.661 1.00 44.75 151 CYS A O 1
ATOM 695 N N . ASP A 1 88 ? 16.545 -30.748 -4.418 1.00 39.97 152 ASP A N 1
ATOM 696 C CA . ASP A 1 88 ? 15.160 -31.183 -4.214 1.00 35.89 152 ASP A CA 1
ATOM 697 C C . ASP A 1 88 ? 14.147 -30.459 -5.087 1.00 38.78 152 ASP A C 1
ATOM 698 O O . ASP A 1 88 ? 13.274 -31.080 -5.685 1.00 40.72 152 ASP A O 1
ATOM 703 N N . ILE A 1 89 ? 14.260 -29.145 -5.156 1.00 32.31 153 ILE A N 1
ATOM 704 C CA . ILE A 1 89 ? 13.344 -28.367 -5.961 1.00 34.00 153 ILE A CA 1
ATOM 705 C C . ILE A 1 89 ? 13.531 -28.595 -7.470 1.00 42.96 153 ILE A C 1
ATOM 706 O O . ILE A 1 89 ? 12.555 -28.599 -8.224 1.00 39.20 153 ILE A O 1
ATOM 711 N N . THR A 1 90 ? 14.773 -28.814 -7.901 1.00 35.35 154 THR A N 1
ATOM 712 C CA . THR A 1 90 ? 15.057 -29.055 -9.315 1.00 38.68 154 THR A CA 1
ATOM 713 C C . THR A 1 90 ? 14.551 -30.430 -9.743 1.00 33.99 154 THR A C 1
ATOM 714 O O . THR A 1 90 ? 14.042 -30.601 -10.853 1.00 39.45 154 THR A O 1
ATOM 718 N N . LEU A 1 91 ? 14.690 -31.408 -8.854 1.00 36.20 155 LEU A N 1
ATOM 719 C CA . LEU A 1 91 ? 14.247 -32.765 -9.141 1.00 34.89 155 LEU A CA 1
ATOM 720 C C . LEU A 1 91 ? 12.729 -32.783 -9.275 1.00 39.53 155 LEU A C 1
ATOM 721 O O . LEU A 1 91 ? 12.179 -33.385 -10.197 1.00 48.62 155 LEU A O 1
ATOM 726 N N . GLU A 1 92 ? 12.055 -32.111 -8.347 1.00 35.54 156 GLU A N 1
ATOM 727 C CA . GLU A 1 92 ? 10.601 -32.056 -8.357 1.00 38.86 156 GLU A CA 1
ATOM 728 C C . GLU A 1 92 ? 10.063 -31.336 -9.593 1.00 39.09 156 GLU A C 1
ATOM 729 O O . GLU A 1 92 ? 9.131 -31.810 -10.235 1.00 39.96 156 GLU A O 1
ATOM 735 N N . ALA A 1 93 ? 10.647 -30.190 -9.921 1.00 33.21 157 ALA A N 1
ATOM 736 C CA . ALA A 1 93 ? 10.208 -29.426 -11.076 1.00 27.71 157 ALA A CA 1
ATOM 737 C C . ALA A 1 93 ? 10.469 -30.235 -12.338 1.00 38.20 157 ALA A C 1
ATOM 738 O O . ALA A 1 93 ? 9.864 -29.994 -13.382 1.00 34.08 157 ALA A O 1
ATOM 740 N N . PHE A 1 94 ? 11.388 -31.191 -12.237 1.00 38.50 158 PHE A N 1
ATOM 741 C CA . PHE A 1 94 ? 11.703 -32.051 -13.366 1.00 39.05 158 PHE A CA 1
ATOM 742 C C . PHE A 1 94 ? 10.567 -33.062 -13.554 1.00 46.97 158 PHE A C 1
ATOM 743 O O . PHE A 1 94 ? 10.035 -33.210 -14.652 1.00 45.13 158 PHE A O 1
ATOM 751 N N . LYS A 1 95 ? 10.208 -33.754 -12.475 1.00 41.81 159 LYS A N 1
ATOM 752 C CA . LYS A 1 95 ? 9.124 -34.737 -12.498 1.00 45.12 159 LYS A CA 1
ATOM 753 C C . LYS A 1 95 ? 7.814 -34.067 -12.899 1.00 44.28 159 LYS A C 1
ATOM 754 O O . LYS A 1 95 ? 6.983 -34.631 -13.606 1.00 48.48 159 LYS A O 1
ATOM 760 N N . THR A 1 96 ? 7.656 -32.843 -12.436 1.00 42.19 160 THR A N 1
ATOM 761 C CA . THR A 1 96 ? 6.470 -32.049 -12.669 1.00 38.20 160 THR A CA 1
ATOM 762 C C . THR A 1 96 ? 6.341 -31.439 -14.064 1.00 49.74 160 THR A C 1
ATOM 763 O O . THR A 1 96 ? 5.2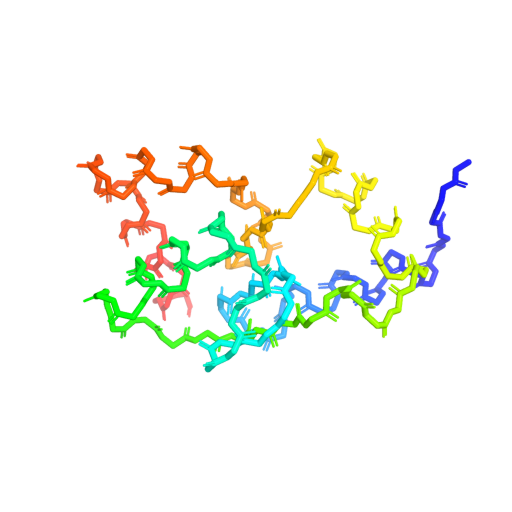26 -31.220 -14.552 1.00 50.72 160 THR A O 1
ATOM 767 N N . GLY A 1 97 ? 7.473 -31.159 -14.703 1.00 45.46 161 GLY A N 1
ATOM 768 C CA . GLY A 1 97 ? 7.447 -30.547 -16.020 1.00 36.23 161 GLY A CA 1
ATOM 769 C C . GLY A 1 97 ? 7.681 -29.045 -15.928 1.00 42.71 161 GLY A C 1
ATOM 770 O O . GLY A 1 97 ? 7.892 -28.373 -16.948 1.00 40.59 161 GLY A O 1
ATOM 771 N N . GLU A 1 98 ? 7.641 -28.516 -14.701 1.00 37.75 162 GLU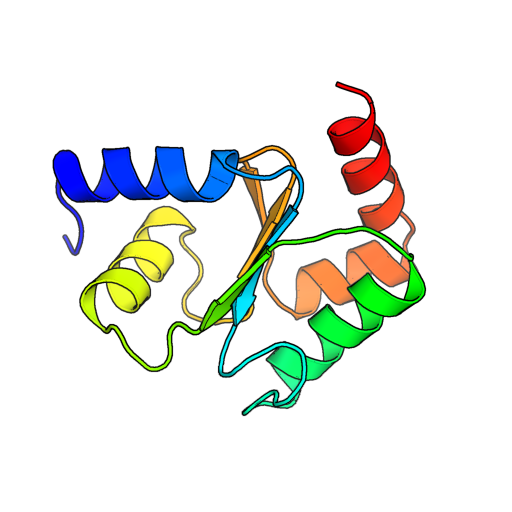 A N 1
ATOM 772 C CA . GLU A 1 98 ? 7.866 -27.086 -14.441 1.00 43.57 162 GLU A CA 1
ATOM 773 C C . GLU A 1 98 ? 9.303 -26.653 -14.811 1.00 38.08 162 GLU A C 1
ATOM 774 O O . GLU A 1 98 ? 9.541 -25.525 -15.241 1.00 37.02 162 GLU A O 1
ATOM 780 N N . LEU A 1 99 ? 10.254 -27.561 -14.635 1.00 32.78 163 LEU A N 1
ATOM 781 C CA . LEU A 1 99 ? 11.644 -27.289 -14.967 1.00 39.61 163 LEU A CA 1
ATOM 782 C C . LEU A 1 99 ? 11.731 -26.987 -16.471 1.00 32.97 163 LEU A C 1
ATOM 783 O O . LEU A 1 99 ? 12.336 -26.005 -16.887 1.00 39.05 163 LEU A O 1
ATOM 788 N N . GLN A 1 100 ? 11.117 -27.843 -17.280 1.00 42.42 164 GLN A N 1
ATOM 789 C CA . GLN A 1 100 ? 11.128 -27.670 -18.727 1.00 47.65 164 GLN A CA 1
ATOM 790 C C . GLN A 1 100 ? 10.449 -26.371 -19.139 1.00 46.80 164 GLN A C 1
ATOM 791 O O . GLN A 1 100 ? 10.957 -25.634 -19.990 1.00 44.29 164 GLN A O 1
ATOM 797 N N . GLU A 1 101 ? 9.306 -26.082 -18.528 1.00 44.26 165 GLU A N 1
ATOM 798 C CA . GLU A 1 101 ? 8.605 -24.850 -18.841 1.00 43.47 165 GLU A CA 1
ATOM 799 C C . GLU A 1 101 ? 9.529 -23.661 -18.634 1.00 46.83 165 GLU A C 1
ATOM 800 O O . GLU A 1 101 ? 9.625 -22.781 -19.501 1.00 44.53 165 GLU A O 1
ATOM 806 N N . GLU A 1 102 ? 10.205 -23.644 -17.481 1.00 40.20 166 GLU A N 1
ATOM 807 C CA . GLU A 1 102 ? 11.121 -22.566 -17.129 1.00 40.91 166 GLU A CA 1
ATOM 808 C C . GLU A 1 102 ? 12.271 -22.394 -18.102 1.00 35.72 166 GLU A C 1
ATOM 809 O O . GLU A 1 102 ? 12.615 -21.267 -18.471 1.00 35.58 166 GLU A O 1
ATOM 815 N N . VAL A 1 103 ? 12.873 -23.508 -18.499 1.00 26.58 167 VAL A N 1
ATOM 816 C CA . VAL A 1 103 ? 13.990 -23.470 -19.427 1.00 33.21 167 VAL A CA 1
ATOM 817 C C . VAL A 1 103 ? 13.542 -22.925 -20.783 1.00 35.60 167 VAL A C 1
ATOM 818 O O . VAL A 1 103 ? 14.197 -22.053 -21.345 1.00 41.89 167 VAL A O 1
ATOM 822 N N . GLU A 1 104 ? 12.425 -23.439 -21.294 1.00 35.22 168 GLU A N 1
ATOM 823 C CA . GLU A 1 104 ? 11.878 -23.001 -22.576 1.00 42.64 168 GLU A CA 1
ATOM 824 C C . GLU A 1 104 ? 11.642 -21.506 -22.542 1.00 37.89 168 GLU A C 1
ATOM 825 O O .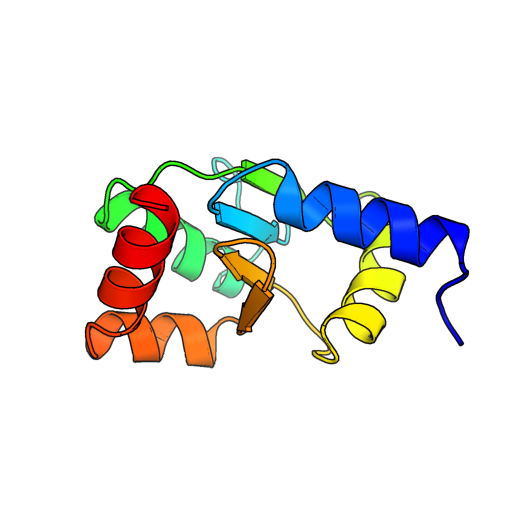 GLU A 1 104 ? 12.077 -20.776 -23.435 1.00 41.06 168 GLU A O 1
ATOM 831 N N . LYS A 1 105 ? 10.953 -21.049 -21.502 1.00 34.19 169 LYS A N 1
ATOM 832 C CA . LYS A 1 105 ? 10.684 -19.626 -21.330 1.00 37.75 169 LYS A CA 1
ATOM 833 C C . LYS A 1 105 ? 11.997 -18.842 -21.429 1.00 40.67 169 LYS A C 1
ATOM 834 O O . LYS A 1 105 ? 12.070 -17.819 -22.100 1.00 47.01 169 LYS A O 1
ATOM 840 N N . ALA A 1 106 ? 13.036 -19.349 -20.769 1.00 35.75 170 ALA A N 1
ATOM 841 C CA . ALA A 1 106 ? 14.346 -18.712 -20.766 1.00 41.32 170 ALA A CA 1
ATOM 842 C C . ALA A 1 106 ? 14.993 -18.705 -22.150 1.00 45.63 170 ALA A C 1
ATOM 843 O O . ALA A 1 106 ? 15.469 -17.674 -22.618 1.00 42.78 170 ALA A O 1
ATOM 845 N N . MET A 1 107 ? 15.005 -19.868 -22.792 1.00 36.04 171 MET A N 1
ATOM 846 C CA . MET A 1 107 ? 15.589 -20.036 -24.115 1.00 40.40 171 MET A CA 1
ATOM 847 C C . MET A 1 107 ? 14.923 -19.172 -25.183 1.00 38.54 171 MET A C 1
ATOM 848 O O . MET A 1 107 ? 15.568 -18.748 -26.142 1.00 44.54 171 MET A O 1
ATOM 853 N N . CYS A 1 108 ? 13.634 -18.912 -25.011 1.00 35.59 172 CYS A N 1
ATOM 854 C CA . CYS A 1 108 ? 12.880 -18.118 -25.967 1.00 44.04 172 CYS A CA 1
ATOM 855 C C . CYS A 1 108 ? 12.833 -16.618 -25.727 1.00 48.44 172 CYS A C 1
ATOM 856 O O . CYS A 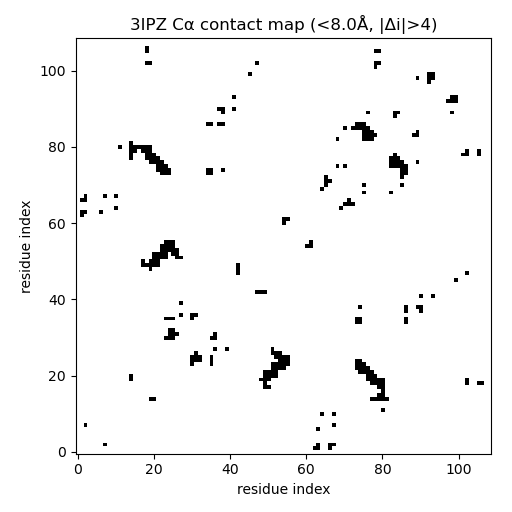1 108 ? 12.275 -15.888 -26.546 1.00 61.30 172 CYS A O 1
ATOM 859 N N . SER A 1 109 ? 13.389 -16.137 -24.622 1.00 54.18 173 SER A N 1
ATOM 860 C CA . SER A 1 109 ? 13.364 -14.694 -24.399 1.00 59.34 173 SER A CA 1
ATOM 861 C C . SER A 1 109 ? 14.378 -14.047 -25.345 1.00 57.97 173 SER A C 1
ATOM 862 O O . SER A 1 109 ? 15.317 -14.753 -25.777 1.00 60.39 173 SER A O 1
#

Radius of gyration: 13.07 Å; Cα contacts (8 Å, |Δi|>4): 167; chains: 1; bounding box: 31×33×32 Å

Nearest PDB structures (foldseek):
  2mma-assembly1_A  TM=1.004E+00  e=3.664E-19  Arabidopsis thaliana
  3zyw-assembly1_A  TM=9.645E-01  e=8.635E-11  Homo sapiens
  2yan-assembly2_B  TM=9.635E-01  e=1.101E-10  Homo sapiens
  2wci-assembly1_A  TM=9.295E-01  e=8.707E-10  Escherichia coli
  5y4u-assembly1_A  TM=9.515E-01  e=1.505E-09  Saccharomyces cerevisiae S288C

Solvent-accessible surface area: 6276 Å² total; per-residue (Å²): 139,44,41,78,116,131,25,102,89,66,0,89,160,41,1,84,62,91,84,1,0,0,0,0,57,2,48,69,98,152,46,137,28,52,134,0,53,46,1,0,84,13,0,92,94,44,134,9,92,21,76,30,28,39,0,83,134,76,90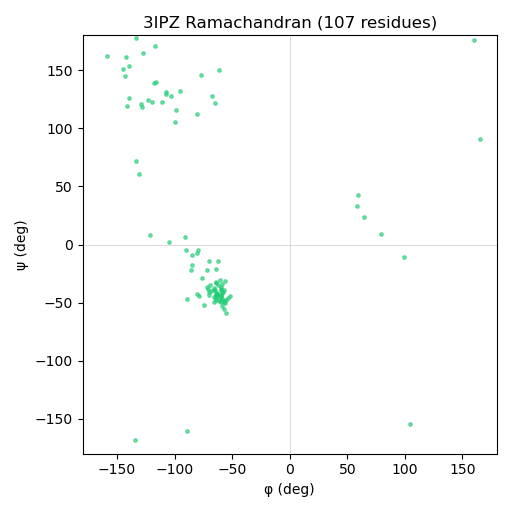,143,26,61,86,0,0,71,74,64,10,127,82,85,58,4,3,0,1,3,5,43,10,127,65,35,1,2,26,111,90,1,56,99,4,49,150,83,24,86,0,49,124,49,6,112,147,8,76,109,123